Protein AF-A0A0G4PQV7-F1 (afdb_monomer_lite)

InterPro domains:
  IPR029063 S-adenosyl-L-methionine-dependent methyltransferase superfamily [G3DSA:3.40.50.150] (1-68)

Organism: Penicillium camemberti (strain FM 013) (NCBI:txid1429867)

Structure (mmCIF, N/CA/C/O backbone):
data_AF-A0A0G4PQV7-F1
#
_entry.id   AF-A0A0G4PQV7-F1
#
loop_
_atom_site.group_PDB
_atom_site.id
_atom_site.type_symbol
_atom_site.label_atom_id
_atom_site.label_alt_id
_atom_site.label_comp_id
_atom_site.label_asym_id
_atom_site.label_entity_id
_atom_site.label_seq_id
_atom_site.pdbx_PDB_ins_code
_atom_site.Cartn_x
_atom_site.Cartn_y
_atom_site.Cartn_z
_atom_site.occupancy
_atom_site.B_iso_or_equiv
_atom_site.auth_seq_id
_atom_site.auth_comp_id
_atom_site.auth_asym_id
_atom_site.auth_atom_id
_atom_site.pdbx_PDB_model_num
ATOM 1 N N . MET A 1 1 ? 3.583 7.102 -8.048 1.00 72.12 1 MET A N 1
ATOM 2 C CA . MET A 1 1 ? 3.169 6.048 -7.092 1.00 72.12 1 MET A CA 1
ATOM 3 C C . MET A 1 1 ? 2.642 6.642 -5.785 1.00 72.12 1 MET A C 1
ATOM 5 O O . MET A 1 1 ? 1.493 6.387 -5.455 1.00 72.12 1 MET A O 1
ATOM 9 N N . VAL A 1 2 ? 3.416 7.478 -5.076 1.00 85.56 2 VAL A N 1
ATOM 10 C CA . VAL A 1 2 ? 3.038 7.999 -3.740 1.00 85.56 2 VAL A CA 1
ATOM 11 C C . VAL A 1 2 ? 1.757 8.851 -3.744 1.00 85.56 2 VAL A C 1
ATOM 13 O O . VAL A 1 2 ? 0.927 8.696 -2.858 1.00 85.56 2 VAL A O 1
ATOM 16 N N . SER A 1 3 ? 1.527 9.681 -4.767 1.00 89.62 3 SER A N 1
ATOM 17 C CA . SER A 1 3 ? 0.278 10.454 -4.898 1.00 89.62 3 SER A CA 1
ATOM 18 C C . SER A 1 3 ? -0.968 9.561 -4.960 1.00 89.62 3 SER A C 1
ATOM 20 O O . SER A 1 3 ? -1.918 9.759 -4.208 1.00 89.62 3 SER A O 1
ATOM 22 N N . GLN A 1 4 ? -0.946 8.536 -5.820 1.00 90.44 4 GLN A N 1
ATOM 23 C CA . GLN A 1 4 ? -2.041 7.569 -5.960 1.00 90.44 4 GLN A CA 1
ATOM 24 C C . GLN A 1 4 ? -2.305 6.819 -4.650 1.00 90.44 4 GLN A C 1
ATOM 26 O O . GLN A 1 4 ? -3.462 6.633 -4.281 1.00 90.44 4 GLN A O 1
ATOM 31 N N . LEU A 1 5 ? -1.245 6.454 -3.922 1.00 92.06 5 LEU A N 1
ATOM 32 C CA . LEU A 1 5 ? -1.347 5.830 -2.604 1.00 92.06 5 LEU A CA 1
ATOM 33 C C . LEU A 1 5 ? -2.052 6.747 -1.594 1.00 92.06 5 LEU A C 1
ATOM 35 O O . LEU A 1 5 ? -3.009 6.324 -0.949 1.00 92.06 5 LEU A O 1
ATOM 39 N N . VAL A 1 6 ? -1.637 8.014 -1.499 1.00 93.12 6 VAL A N 1
ATOM 40 C CA . VAL A 1 6 ? -2.253 9.003 -0.596 1.00 93.12 6 VAL A CA 1
ATOM 41 C C . VAL A 1 6 ? -3.738 9.199 -0.919 1.00 93.12 6 VAL A C 1
ATOM 43 O O . VAL A 1 6 ? -4.568 9.189 -0.008 1.00 93.12 6 VAL A O 1
ATOM 46 N N . PHE A 1 7 ? -4.100 9.332 -2.198 1.00 92.56 7 PHE A N 1
ATOM 47 C CA . PHE A 1 7 ? -5.502 9.490 -2.597 1.00 92.56 7 PHE A CA 1
ATOM 48 C C . PHE A 1 7 ? -6.348 8.249 -2.296 1.00 92.56 7 PHE A C 1
ATOM 50 O O . PHE A 1 7 ? -7.467 8.389 -1.800 1.00 92.56 7 PHE A O 1
ATOM 57 N N . ALA A 1 8 ? -5.825 7.051 -2.569 1.00 91.50 8 ALA A N 1
ATOM 58 C CA . ALA A 1 8 ? -6.523 5.799 -2.290 1.00 91.50 8 ALA A CA 1
ATOM 59 C C . ALA A 1 8 ? -6.783 5.629 -0.786 1.00 91.50 8 ALA A C 1
ATOM 61 O O . ALA A 1 8 ? -7.918 5.376 -0.387 1.00 91.50 8 ALA A O 1
ATOM 62 N N . MET A 1 9 ? -5.761 5.858 0.045 1.00 90.88 9 MET A N 1
ATOM 63 C CA . MET A 1 9 ? -5.862 5.770 1.506 1.00 90.88 9 MET A CA 1
ATOM 64 C C . MET A 1 9 ? -6.837 6.804 2.083 1.00 90.88 9 MET A C 1
ATOM 66 O O . MET A 1 9 ? -7.598 6.494 2.991 1.00 90.88 9 MET A O 1
ATOM 70 N N . HIS A 1 10 ? -6.864 8.026 1.542 1.00 90.25 10 HIS A N 1
ATOM 71 C CA . HIS A 1 10 ? -7.775 9.076 2.014 1.00 90.25 10 HIS A CA 1
ATOM 72 C C . HIS A 1 10 ? -9.253 8.774 1.720 1.00 90.25 10 HIS A C 1
ATOM 74 O O . HIS A 1 10 ? -10.137 9.222 2.444 1.00 90.25 10 HIS A O 1
ATOM 80 N N . ARG A 1 11 ? -9.547 8.061 0.629 1.00 90.06 11 ARG A N 1
ATOM 81 C CA . ARG A 1 11 ? -10.924 7.720 0.229 1.00 90.06 11 ARG A CA 1
ATOM 82 C C . ARG A 1 11 ? -11.396 6.382 0.793 1.00 90.06 11 ARG A C 1
ATOM 84 O O . ARG A 1 11 ? -12.515 5.958 0.502 1.00 90.06 11 ARG A O 1
ATOM 91 N N . LEU A 1 12 ? -10.549 5.707 1.563 1.00 91.56 12 LEU A N 1
ATOM 92 C CA . LEU A 1 12 ? -10.842 4.388 2.077 1.00 91.56 12 LEU A CA 1
ATOM 93 C C . LEU A 1 12 ? -11.882 4.466 3.194 1.00 91.56 12 LEU A C 1
ATOM 95 O O . LEU A 1 12 ? -11.712 5.184 4.176 1.00 91.56 12 LEU A O 1
ATOM 99 N N . LYS A 1 13 ? -12.963 3.700 3.049 1.00 90.12 13 LYS A N 1
ATOM 100 C CA . LYS A 1 13 ? -13.926 3.503 4.136 1.00 90.12 13 LYS A CA 1
ATOM 101 C C . LYS A 1 13 ? -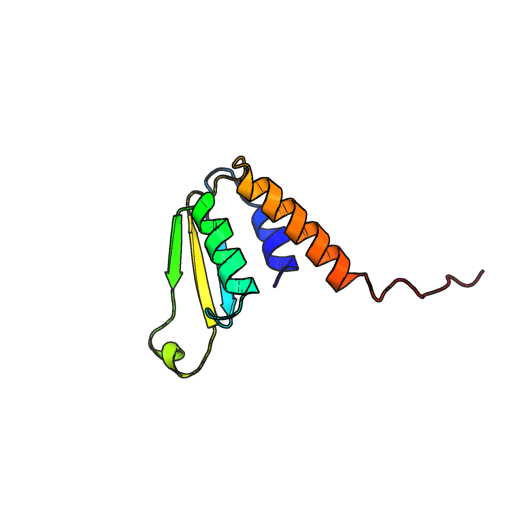13.318 2.580 5.204 1.00 90.12 13 LYS A C 1
ATOM 103 O O . LYS A 1 13 ? -12.512 1.720 4.8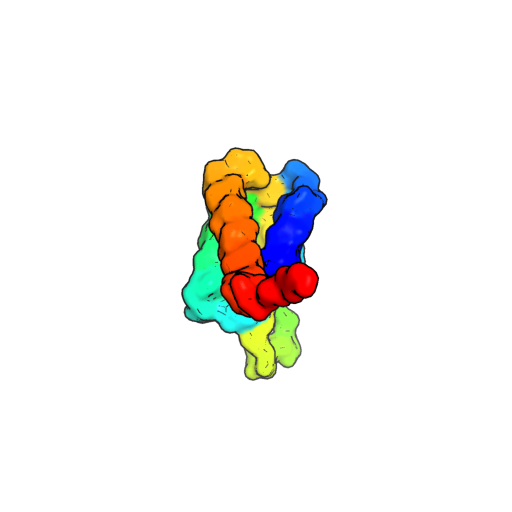40 1.00 90.12 13 LYS A O 1
ATOM 108 N N . PRO A 1 14 ? -13.712 2.701 6.485 1.00 87.69 14 PRO A N 1
ATOM 109 C CA . PRO A 1 14 ? -13.278 1.774 7.531 1.00 87.69 14 PRO A CA 1
ATOM 110 C C . PRO A 1 14 ? -13.482 0.309 7.118 1.00 87.69 14 PRO A C 1
ATOM 112 O O . PRO A 1 14 ? -14.552 -0.050 6.624 1.00 87.69 14 PRO A O 1
ATOM 115 N N . GLY A 1 15 ? -12.443 -0.523 7.261 1.00 90.06 15 GLY A N 1
ATOM 116 C CA . GLY A 1 15 ? -12.471 -1.932 6.844 1.00 90.06 15 GLY A CA 1
ATOM 117 C C . GLY A 1 15 ? -12.450 -2.159 5.324 1.00 90.06 15 GLY A C 1
ATOM 118 O O . GLY A 1 15 ? -12.621 -3.291 4.868 1.00 90.06 15 GLY A O 1
ATOM 119 N N . GLY A 1 16 ? -12.242 -1.107 4.529 1.00 93.88 16 GLY A N 1
ATOM 120 C CA . GLY A 1 16 ? -12.177 -1.166 3.072 1.00 93.88 16 GLY A CA 1
ATOM 121 C C . GLY A 1 16 ? -10.984 -1.962 2.536 1.00 93.88 16 GLY A C 1
ATOM 122 O O . GLY A 1 16 ? -10.132 -2.451 3.278 1.00 93.88 16 GLY A O 1
ATOM 123 N N . SER A 1 17 ? -10.933 -2.098 1.210 1.00 95.88 17 SER A N 1
ATOM 124 C CA . SER A 1 17 ? -9.845 -2.780 0.502 1.00 95.88 17 SER A CA 1
ATOM 125 C C . SER A 1 17 ? -9.209 -1.867 -0.543 1.00 95.88 17 SER A C 1
ATOM 127 O O . SER A 1 17 ? -9.891 -1.030 -1.134 1.00 95.88 17 SER A O 1
ATOM 129 N N . ILE A 1 18 ? -7.914 -2.052 -0.790 1.00 94.69 18 ILE A N 1
ATOM 130 C CA . ILE A 1 18 ? -7.142 -1.331 -1.804 1.00 94.69 18 ILE A CA 1
ATOM 131 C C . ILE A 1 18 ? -6.409 -2.344 -2.683 1.00 94.69 18 ILE A C 1
ATOM 133 O O . ILE A 1 18 ? -5.871 -3.338 -2.199 1.00 94.69 18 ILE A O 1
ATOM 137 N N . VAL A 1 19 ? -6.360 -2.059 -3.984 1.00 95.25 19 VAL A N 1
ATOM 138 C CA . VAL A 1 19 ? -5.474 -2.739 -4.933 1.00 95.25 19 VAL A CA 1
ATOM 139 C C . VAL A 1 19 ? -4.447 -1.729 -5.445 1.00 95.25 19 VAL A C 1
ATOM 141 O O . VAL A 1 19 ? -4.823 -0.704 -6.011 1.00 95.25 19 VAL A O 1
ATOM 144 N N . LEU A 1 20 ? -3.158 -2.005 -5.239 1.00 93.56 20 LEU A N 1
ATOM 145 C CA . LEU A 1 20 ? -2.041 -1.151 -5.657 1.00 93.56 20 LEU A CA 1
ATOM 146 C C . LEU A 1 20 ? -1.187 -1.874 -6.694 1.00 93.56 20 LEU A C 1
ATOM 148 O O . LEU A 1 20 ? -0.801 -3.018 -6.480 1.00 93.56 20 LEU A O 1
ATOM 152 N N . LEU A 1 21 ? -0.850 -1.197 -7.791 1.00 92.94 21 LEU A N 1
ATOM 153 C CA . LEU A 1 21 ? 0.170 -1.665 -8.727 1.00 92.94 21 LEU A CA 1
ATOM 154 C C . LEU A 1 21 ? 1.546 -1.189 -8.243 1.00 92.94 21 LEU A C 1
ATOM 156 O O . LEU A 1 21 ? 1.796 0.014 -8.173 1.00 92.94 21 LEU A O 1
ATOM 160 N N . LEU A 1 22 ? 2.425 -2.134 -7.925 1.00 92.12 22 LEU A N 1
ATOM 161 C CA . LEU A 1 22 ? 3.796 -1.900 -7.472 1.00 92.12 22 LEU A CA 1
ATOM 162 C C . LEU A 1 22 ? 4.791 -2.488 -8.479 1.00 92.12 22 LEU A C 1
ATOM 164 O O . LEU A 1 22 ? 4.434 -3.304 -9.332 1.00 92.12 22 LEU A O 1
ATOM 168 N N . HIS A 1 23 ? 6.051 -2.070 -8.383 1.00 90.88 23 HIS A N 1
ATOM 169 C CA . HIS A 1 23 ? 7.143 -2.513 -9.250 1.00 90.88 23 HIS A CA 1
ATOM 170 C C . HIS A 1 23 ? 8.354 -2.898 -8.407 1.00 90.88 23 HIS A C 1
ATOM 172 O O . HIS A 1 23 ? 8.632 -2.212 -7.433 1.00 90.88 23 HIS A O 1
ATOM 178 N N . ARG A 1 24 ? 9.114 -3.915 -8.839 1.00 89.25 24 ARG A N 1
ATOM 179 C CA . ARG A 1 24 ? 10.362 -4.376 -8.195 1.00 89.25 24 ARG A CA 1
ATOM 180 C C . ARG A 1 24 ? 10.150 -4.708 -6.717 1.00 89.25 24 ARG A C 1
ATOM 182 O O . ARG A 1 24 ? 10.375 -3.874 -5.843 1.00 89.25 24 ARG A O 1
ATOM 189 N N . ILE A 1 25 ? 9.700 -5.929 -6.445 1.00 87.88 25 ILE A N 1
ATOM 190 C CA . ILE A 1 25 ? 9.399 -6.399 -5.083 1.00 87.88 25 ILE A CA 1
ATOM 191 C C . ILE A 1 25 ? 10.610 -6.304 -4.144 1.00 87.88 25 ILE A C 1
ATOM 193 O O . ILE A 1 25 ? 10.448 -6.096 -2.950 1.00 87.88 25 ILE A O 1
ATOM 197 N N . GLU A 1 26 ? 11.809 -6.403 -4.708 1.00 88.19 26 GLU A N 1
ATOM 198 C CA . GLU A 1 26 ? 13.108 -6.312 -4.051 1.00 88.19 26 GLU A CA 1
ATOM 199 C C . GLU A 1 26 ? 13.543 -4.877 -3.716 1.00 88.19 26 GLU A C 1
ATOM 201 O O . GLU A 1 26 ? 14.506 -4.679 -2.980 1.00 88.19 26 GLU A O 1
ATOM 206 N N . SER A 1 27 ? 12.860 -3.859 -4.254 1.00 92.06 27 SER A N 1
ATOM 207 C CA . SER A 1 27 ? 13.186 -2.467 -3.940 1.00 92.06 27 SER A CA 1
ATOM 208 C C . SER A 1 27 ? 12.788 -2.123 -2.507 1.00 92.06 27 SER A C 1
ATOM 210 O O . SER A 1 27 ? 11.685 -2.445 -2.064 1.00 92.06 27 SER A O 1
ATOM 212 N N . TRP A 1 28 ? 13.672 -1.417 -1.799 1.00 91.50 28 TRP A N 1
ATOM 213 C CA . TRP A 1 28 ? 13.470 -1.057 -0.395 1.00 91.50 28 TRP A CA 1
ATOM 214 C C . TRP A 1 28 ? 12.144 -0.326 -0.155 1.00 91.50 28 TRP A C 1
ATOM 216 O O . TRP A 1 28 ? 11.382 -0.708 0.727 1.00 91.50 28 TRP A O 1
ATOM 226 N N . ASP A 1 29 ? 11.808 0.649 -1.004 1.00 88.94 29 ASP A N 1
ATOM 227 C CA . ASP A 1 29 ? 10.542 1.387 -0.909 1.00 88.94 29 ASP A CA 1
ATOM 228 C C . ASP A 1 29 ? 9.320 0.465 -0.995 1.00 88.94 29 ASP A C 1
ATOM 230 O O . ASP A 1 29 ? 8.339 0.640 -0.269 1.00 88.94 29 ASP A O 1
ATOM 234 N N . THR A 1 30 ? 9.378 -0.542 -1.869 1.00 92.50 30 THR A N 1
ATOM 235 C CA . THR A 1 30 ? 8.295 -1.513 -2.034 1.00 92.50 30 THR A CA 1
ATOM 236 C C . THR A 1 30 ? 8.190 -2.414 -0.812 1.00 92.50 30 THR A C 1
ATOM 238 O O . THR A 1 30 ? 7.087 -2.591 -0.300 1.00 92.50 30 THR A O 1
ATOM 241 N N . VAL A 1 31 ? 9.310 -2.920 -0.291 1.00 94.25 31 VAL A N 1
ATOM 242 C CA . VAL A 1 31 ? 9.336 -3.729 0.939 1.00 94.25 3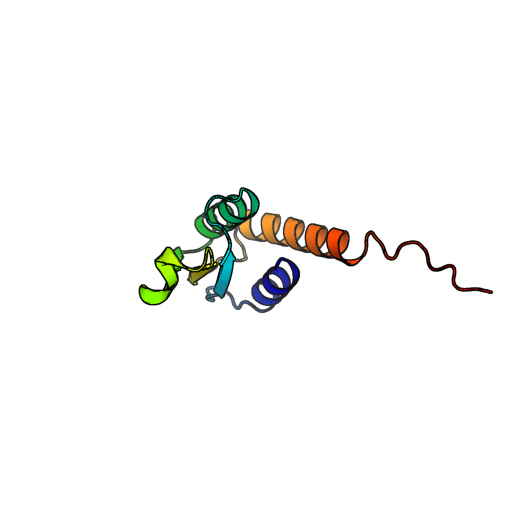1 VAL A CA 1
ATOM 243 C C . VAL A 1 31 ? 8.776 -2.943 2.124 1.00 94.25 31 VAL A C 1
ATOM 245 O O . VAL A 1 31 ? 7.938 -3.468 2.852 1.00 94.25 31 VAL A O 1
ATOM 248 N N . CYS A 1 32 ? 9.148 -1.670 2.276 1.00 94.12 32 CYS A N 1
ATOM 249 C CA . CYS A 1 32 ? 8.608 -0.790 3.313 1.00 94.12 32 CYS A CA 1
ATOM 250 C C . CYS A 1 32 ? 7.087 -0.615 3.199 1.00 94.12 32 CYS A C 1
ATOM 252 O O . CYS A 1 32 ? 6.388 -0.657 4.210 1.00 94.12 32 CYS A O 1
ATOM 254 N N . ILE A 1 33 ? 6.554 -0.450 1.981 1.00 94.50 33 ILE A N 1
ATOM 255 C CA . ILE A 1 33 ? 5.101 -0.384 1.752 1.00 94.50 33 ILE A CA 1
ATOM 256 C C . ILE A 1 33 ? 4.438 -1.711 2.131 1.00 94.50 33 ILE A C 1
ATOM 258 O O . ILE A 1 33 ? 3.444 -1.702 2.853 1.00 94.50 33 ILE A O 1
ATOM 262 N N . LEU A 1 34 ? 4.980 -2.843 1.675 1.00 96.25 34 LEU A N 1
ATOM 263 C CA . LEU A 1 34 ? 4.440 -4.170 1.985 1.00 96.25 34 LEU A CA 1
ATOM 264 C C . LEU A 1 34 ? 4.420 -4.431 3.493 1.00 96.25 34 LEU A C 1
ATOM 266 O O . LEU A 1 34 ? 3.391 -4.841 4.025 1.00 96.25 34 LEU A O 1
ATOM 270 N N . HIS A 1 35 ? 5.527 -4.136 4.173 1.00 96.56 35 HIS A N 1
ATOM 271 C CA . HIS A 1 35 ? 5.655 -4.267 5.619 1.00 96.56 35 HIS A CA 1
ATOM 272 C C . HIS A 1 35 ? 4.639 -3.386 6.346 1.00 96.56 35 HIS A C 1
ATOM 274 O O . HIS A 1 35 ? 3.910 -3.872 7.202 1.00 96.56 35 HIS A O 1
ATOM 280 N N . ALA A 1 36 ? 4.530 -2.108 5.972 1.00 96.12 36 ALA A N 1
ATOM 281 C CA . ALA A 1 36 ? 3.553 -1.208 6.572 1.00 96.12 36 ALA A CA 1
ATOM 282 C C . ALA A 1 36 ? 2.123 -1.747 6.423 1.00 96.12 36 ALA A C 1
ATOM 284 O O . ALA A 1 36 ? 1.420 -1.856 7.420 1.00 96.12 36 ALA A O 1
ATOM 285 N N . PHE A 1 37 ? 1.699 -2.133 5.214 1.00 96.44 37 PHE A N 1
ATOM 286 C CA . PHE A 1 37 ? 0.351 -2.672 5.002 1.00 96.44 37 PHE A CA 1
ATOM 287 C C . PHE A 1 37 ? 0.099 -3.980 5.761 1.00 96.44 37 PHE A C 1
ATOM 289 O O . PHE A 1 37 ? -1.025 -4.185 6.214 1.00 96.44 37 PHE A O 1
ATOM 296 N N . ASN A 1 38 ? 1.109 -4.833 5.939 1.00 97.56 38 ASN A N 1
ATOM 297 C CA . ASN A 1 38 ? 0.983 -6.068 6.717 1.00 97.56 38 ASN A CA 1
ATOM 298 C C . ASN A 1 38 ? 0.610 -5.812 8.191 1.00 97.56 38 ASN A C 1
ATOM 300 O O . ASN A 1 38 ? -0.079 -6.624 8.794 1.00 97.56 38 ASN A O 1
ATOM 304 N N . GLU A 1 39 ? 1.009 -4.669 8.755 1.00 97.81 39 GLU A N 1
ATOM 305 C CA . GLU A 1 39 ? 0.709 -4.308 10.150 1.00 97.81 39 GLU A CA 1
ATOM 306 C C . GLU A 1 39 ? -0.754 -3.910 10.383 1.00 97.81 39 GLU A C 1
ATOM 308 O O . GLU A 1 39 ? -1.239 -3.944 11.511 1.00 97.81 39 GLU A O 1
ATOM 313 N N . PHE A 1 40 ? -1.466 -3.468 9.343 1.00 96.69 40 PHE A N 1
ATOM 314 C CA . PHE A 1 40 ? -2.806 -2.889 9.497 1.00 96.69 40 PHE A CA 1
ATOM 315 C C . PHE A 1 40 ? -3.838 -3.410 8.492 1.00 96.69 40 PHE A C 1
ATOM 317 O O . PHE A 1 40 ? -4.937 -2.857 8.391 1.00 96.69 40 PHE A O 1
ATOM 324 N N . SER A 1 41 ? -3.506 -4.445 7.722 1.00 97.31 41 SER A N 1
ATOM 325 C CA . SER A 1 41 ? -4.398 -5.043 6.730 1.00 97.31 41 SER A CA 1
ATOM 326 C C . SER A 1 41 ? -3.988 -6.469 6.383 1.00 97.31 41 SER A C 1
ATOM 328 O O . SER A 1 41 ? -2.840 -6.865 6.567 1.00 97.31 41 SER A O 1
ATOM 330 N N . ASP A 1 42 ? -4.911 -7.225 5.800 1.00 97.56 42 ASP A N 1
ATOM 331 C CA . ASP A 1 42 ? -4.605 -8.532 5.233 1.00 97.56 42 ASP A CA 1
ATOM 332 C C . ASP A 1 42 ? -4.110 -8.381 3.799 1.00 97.56 42 ASP A C 1
ATOM 334 O O . ASP A 1 42 ? -4.873 -7.992 2.903 1.00 97.56 42 ASP A O 1
ATOM 338 N N . ILE A 1 43 ? -2.837 -8.700 3.577 1.00 97.69 43 ILE A N 1
ATOM 339 C CA . ILE A 1 43 ? -2.185 -8.504 2.285 1.00 97.69 43 ILE A CA 1
ATOM 340 C C . ILE A 1 43 ? -2.096 -9.792 1.467 1.00 97.69 43 ILE A C 1
ATOM 342 O O . ILE A 1 43 ? -1.852 -10.883 1.978 1.00 97.69 43 ILE A O 1
ATOM 346 N N . GLN A 1 44 ? -2.259 -9.662 0.154 1.00 97.44 44 GLN A N 1
ATOM 347 C CA . GLN A 1 44 ? -1.982 -10.710 -0.824 1.00 97.44 44 GLN A CA 1
ATOM 348 C C . GLN A 1 44 ? -1.267 -10.099 -2.027 1.00 97.44 44 GLN A C 1
ATOM 350 O O . GLN A 1 44 ? -1.642 -9.026 -2.499 1.00 97.44 44 GLN A O 1
ATOM 355 N N . LEU A 1 45 ? -0.256 -10.792 -2.550 1.00 95.19 45 LEU A N 1
ATOM 356 C CA . LEU A 1 45 ? 0.446 -10.372 -3.761 1.00 95.19 45 LEU A CA 1
ATOM 357 C C . LEU A 1 45 ? -0.073 -11.153 -4.963 1.00 95.19 45 LEU A C 1
ATOM 359 O O . LEU A 1 45 ? -0.162 -12.379 -4.933 1.00 95.19 45 LEU A O 1
ATOM 363 N N . TYR A 1 46 ? -0.402 -10.441 -6.036 1.00 92.75 46 TYR A N 1
ATOM 364 C CA . TYR A 1 46 ? -0.915 -11.024 -7.266 1.00 92.75 46 TYR A CA 1
ATOM 365 C C . TYR A 1 46 ? -0.066 -10.610 -8.465 1.00 92.75 46 TYR A C 1
ATOM 367 O O . TYR A 1 46 ? 0.139 -9.427 -8.738 1.00 92.75 46 TYR A O 1
ATOM 375 N N . LYS A 1 47 ? 0.387 -11.596 -9.240 1.00 89.50 47 LYS A N 1
ATOM 376 C CA . LYS A 1 47 ? 1.074 -11.377 -10.514 1.00 89.50 47 LYS A CA 1
ATOM 377 C C . LYS A 1 47 ? 0.499 -12.317 -11.561 1.00 89.50 47 LYS A C 1
ATOM 379 O O . LYS A 1 47 ? 0.435 -13.527 -11.358 1.00 89.50 47 LYS A O 1
ATOM 384 N N . HIS A 1 48 ? 0.089 -11.770 -12.702 1.00 83.31 48 HIS A N 1
ATOM 385 C CA . HIS A 1 48 ? -0.438 -12.591 -13.785 1.00 83.31 48 HIS A CA 1
ATOM 386 C C . HIS A 1 48 ? 0.671 -13.489 -14.362 1.00 83.31 48 HIS A C 1
ATOM 388 O O . HIS A 1 48 ? 1.737 -12.994 -14.734 1.00 83.31 48 HIS A O 1
ATOM 394 N N . ARG A 1 49 ? 0.410 -14.800 -14.499 1.00 76.88 49 ARG A N 1
ATOM 395 C CA . ARG A 1 49 ? 1.406 -15.816 -14.913 1.00 76.88 49 ARG A CA 1
ATOM 396 C C . ARG A 1 49 ? 2.152 -15.451 -16.202 1.00 76.88 49 ARG A C 1
ATOM 398 O O . ARG A 1 49 ? 3.369 -15.567 -16.256 1.00 76.88 49 ARG A O 1
ATOM 405 N N . LYS A 1 50 ? 1.445 -14.922 -17.208 1.00 73.19 50 LYS A N 1
ATOM 406 C CA . LYS A 1 50 ? 2.043 -14.502 -18.497 1.00 73.19 50 LYS A CA 1
ATOM 407 C C . LYS A 1 50 ? 2.999 -13.301 -18.392 1.00 73.19 50 LYS A C 1
ATOM 409 O O . LYS A 1 50 ? 3.831 -13.114 -19.266 1.00 73.19 50 LYS A O 1
ATOM 414 N N . ALA A 1 51 ? 2.889 -12.489 -17.339 1.00 66.25 51 ALA A N 1
ATOM 415 C CA . ALA A 1 51 ? 3.725 -11.307 -17.120 1.00 66.25 51 ALA A CA 1
ATOM 416 C C . ALA A 1 51 ? 4.867 -11.562 -16.118 1.00 66.25 51 ALA A C 1
ATOM 418 O O . ALA A 1 51 ? 5.652 -10.654 -15.844 1.00 66.25 51 ALA A O 1
ATOM 419 N N . HIS A 1 52 ? 4.968 -12.782 -15.570 1.00 61.28 52 HIS A N 1
ATOM 420 C CA . HIS A 1 52 ? 5.884 -13.107 -14.478 1.00 61.28 52 HIS A CA 1
ATOM 421 C C . HIS A 1 52 ? 7.358 -12.885 -14.845 1.00 61.28 52 HIS A C 1
ATOM 423 O O . HIS A 1 52 ? 8.094 -12.327 -14.034 1.00 61.28 52 HIS A O 1
ATOM 429 N N . ALA A 1 53 ? 7.747 -13.257 -16.068 1.00 63.12 53 ALA A N 1
ATOM 430 C CA . ALA A 1 53 ? 9.118 -13.153 -16.572 1.00 63.12 53 ALA A CA 1
ATOM 431 C C . ALA A 1 53 ? 9.432 -11.826 -17.293 1.00 63.12 53 ALA A C 1
ATOM 433 O O . ALA A 1 53 ? 10.594 -11.528 -17.527 1.00 63.12 53 ALA A O 1
ATOM 434 N N . ILE A 1 54 ? 8.413 -11.033 -17.655 1.00 67.81 54 ILE A N 1
ATOM 435 C CA . ILE A 1 54 ? 8.576 -9.876 -18.560 1.00 67.81 54 ILE A CA 1
ATOM 436 C C . ILE A 1 54 ? 8.551 -8.549 -17.797 1.00 67.81 54 ILE A C 1
ATOM 438 O O . ILE A 1 54 ? 9.250 -7.607 -18.157 1.00 67.81 54 I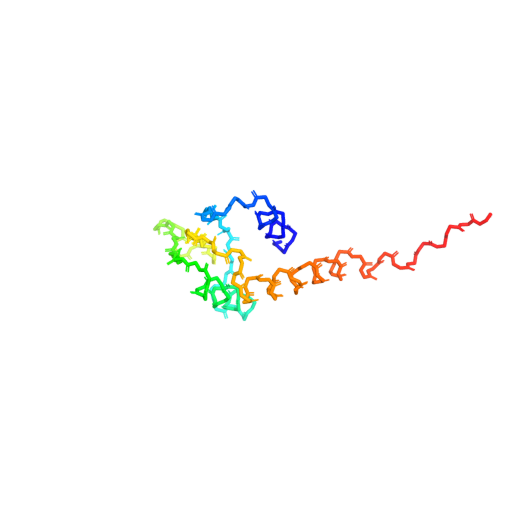LE A O 1
ATOM 442 N N . LYS A 1 55 ? 7.728 -8.442 -16.748 1.00 73.31 55 LYS A N 1
ATOM 443 C CA . LYS A 1 55 ? 7.545 -7.189 -16.006 1.00 73.31 55 LYS A CA 1
ATOM 444 C C . LYS A 1 55 ? 7.847 -7.406 -14.532 1.00 73.31 55 LYS A C 1
ATOM 446 O O . LYS A 1 55 ? 7.359 -8.357 -13.927 1.00 73.31 55 LYS A O 1
ATOM 451 N N . SER A 1 56 ? 8.581 -6.483 -13.920 1.00 83.56 56 SER A N 1
ATOM 452 C CA . SER A 1 56 ? 8.792 -6.440 -12.465 1.00 83.56 56 SER A CA 1
ATOM 453 C C . SER A 1 56 ? 7.563 -5.926 -11.697 1.00 83.56 56 SER A C 1
ATOM 455 O O . SER A 1 56 ? 7.627 -5.743 -10.486 1.00 83.56 56 SER A O 1
ATOM 457 N N . SER A 1 57 ? 6.438 -5.691 -12.383 1.00 89.62 57 SER A N 1
ATOM 458 C CA . SER A 1 57 ? 5.191 -5.207 -11.793 1.00 89.62 57 SER A CA 1
ATOM 459 C C . SER A 1 57 ? 4.353 -6.321 -11.169 1.00 89.62 57 SER A C 1
ATOM 461 O O . SER A 1 57 ? 4.224 -7.401 -11.752 1.00 89.62 57 SER A O 1
ATOM 463 N N . PHE A 1 58 ? 3.703 -6.030 -10.050 1.00 92.38 58 PHE A N 1
ATOM 464 C CA . PHE A 1 58 ? 2.758 -6.915 -9.375 1.00 92.38 58 PHE A CA 1
ATOM 465 C C . PHE A 1 58 ? 1.706 -6.085 -8.633 1.00 92.38 58 PHE A C 1
ATOM 467 O O . PHE A 1 58 ? 1.894 -4.893 -8.398 1.00 92.38 58 PHE A O 1
ATOM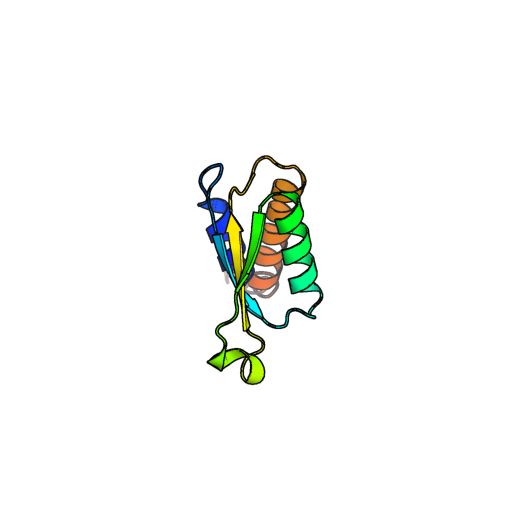 474 N N . TYR A 1 59 ? 0.590 -6.707 -8.281 1.00 94.25 59 TYR A N 1
ATOM 475 C CA . TYR A 1 59 ? -0.459 -6.073 -7.499 1.00 94.25 59 TYR A CA 1
ATOM 476 C C . TYR A 1 59 ? -0.334 -6.466 -6.031 1.00 94.25 59 TYR A C 1
ATOM 478 O O . TYR A 1 59 ? -0.241 -7.650 -5.714 1.00 94.25 59 TYR A O 1
ATOM 486 N N . LEU A 1 60 ? -0.385 -5.482 -5.143 1.00 96.00 60 LEU A N 1
ATOM 487 C CA . LEU A 1 60 ? -0.723 -5.680 -3.741 1.00 96.00 60 LEU A CA 1
ATOM 488 C C . LEU A 1 60 ? -2.243 -5.561 -3.601 1.00 96.00 60 LEU A C 1
ATOM 490 O O . LEU A 1 60 ? -2.830 -4.563 -4.016 1.00 96.00 60 LEU A O 1
ATOM 494 N N . VAL A 1 61 ? -2.870 -6.562 -2.998 1.00 97.06 61 VAL A N 1
ATOM 495 C CA . VAL A 1 61 ? -4.272 -6.548 -2.580 1.00 97.06 61 VAL A CA 1
ATOM 496 C C . VAL A 1 61 ? -4.293 -6.473 -1.059 1.00 97.06 61 VAL A C 1
ATOM 498 O O . VAL A 1 61 ? -3.923 -7.440 -0.403 1.00 97.06 61 VAL A O 1
ATOM 501 N N . ALA A 1 62 ? -4.715 -5.339 -0.509 1.00 97.06 62 ALA A N 1
ATOM 502 C CA . ALA A 1 62 ? -4.851 -5.113 0.927 1.00 97.06 62 ALA A CA 1
ATOM 503 C C . ALA A 1 62 ? -6.337 -5.093 1.302 1.00 97.06 62 ALA A C 1
ATOM 505 O O . ALA A 1 62 ? -7.108 -4.315 0.734 1.00 97.06 62 ALA A O 1
ATOM 506 N N . LYS A 1 63 ? -6.755 -5.951 2.231 1.00 97.19 63 LYS A N 1
ATOM 507 C CA . LYS A 1 63 ? -8.149 -6.089 2.684 1.00 97.19 63 LYS A CA 1
ATOM 508 C C . LYS A 1 63 ? -8.275 -5.713 4.154 1.00 97.19 63 LYS A C 1
ATOM 510 O O . LYS A 1 63 ? -7.297 -5.781 4.891 1.00 97.19 63 LYS A O 1
ATOM 515 N N . ARG A 1 64 ? -9.494 -5.356 4.576 1.00 96.56 64 ARG A N 1
ATOM 516 C CA . ARG A 1 64 ? -9.824 -5.027 5.977 1.00 96.56 64 ARG A CA 1
ATOM 517 C C . ARG A 1 64 ? -8.866 -3.993 6.571 1.00 96.56 64 ARG A C 1
ATOM 519 O O . ARG A 1 64 ? -8.408 -4.121 7.700 1.00 96.56 64 ARG A O 1
ATOM 526 N N . VAL A 1 65 ? -8.553 -2.969 5.784 1.00 96.38 65 VAL A N 1
ATOM 527 C CA . VAL A 1 65 ? -7.577 -1.953 6.172 1.00 96.38 65 VAL A CA 1
ATOM 528 C C . VAL A 1 65 ? -8.080 -1.197 7.403 1.00 96.38 65 VAL A C 1
ATOM 530 O O . VAL A 1 65 ? -9.147 -0.571 7.377 1.00 96.38 65 VAL A O 1
ATOM 533 N N . ASN A 1 66 ? -7.291 -1.238 8.473 1.00 95.75 66 ASN A N 1
ATOM 534 C CA . ASN A 1 66 ? -7.550 -0.527 9.715 1.00 95.75 66 ASN A CA 1
ATOM 535 C C . ASN A 1 66 ? -6.815 0.822 9.724 1.00 95.75 66 ASN A C 1
ATOM 537 O O . ASN A 1 66 ? -5.682 0.932 10.191 1.00 95.75 66 ASN A O 1
ATOM 541 N N . MET A 1 67 ? -7.481 1.864 9.222 1.00 92.44 67 MET A N 1
ATOM 542 C CA . MET A 1 67 ? -6.938 3.232 9.188 1.00 92.44 67 MET A CA 1
ATOM 543 C C . MET A 1 67 ? -6.715 3.846 10.579 1.00 92.44 67 MET A C 1
ATOM 545 O O . MET A 1 67 ? -5.954 4.804 10.706 1.00 92.44 67 MET A O 1
ATOM 549 N N . GLU A 1 68 ? -7.339 3.289 11.619 1.00 93.62 68 GLU A N 1
ATOM 550 C CA . GLU A 1 68 ? -7.169 3.742 13.001 1.00 93.62 68 GLU A CA 1
ATOM 551 C C . GLU A 1 68 ? -5.910 3.156 13.656 1.00 93.62 68 GLU A C 1
ATOM 553 O O . GLU A 1 68 ? -5.473 3.648 14.698 1.00 93.62 68 GLU A O 1
ATOM 558 N N . HIS A 1 69 ? -5.293 2.139 13.039 1.00 95.38 69 HIS A N 1
ATOM 559 C CA . HIS A 1 69 ? -4.043 1.560 13.517 1.00 95.38 69 HIS A CA 1
ATOM 560 C C . HIS A 1 69 ? -2.923 2.610 13.524 1.00 95.38 69 HIS A C 1
ATOM 562 O O . HIS A 1 69 ? -2.766 3.394 12.583 1.00 95.38 69 HIS A O 1
ATOM 568 N N . HIS A 1 70 ? -2.103 2.613 14.575 1.00 95.75 70 HIS A N 1
ATOM 569 C CA . HIS A 1 70 ? -1.048 3.612 14.759 1.00 95.75 70 HIS A CA 1
ATOM 570 C C . HIS A 1 70 ? -0.053 3.631 13.584 1.00 95.75 70 HIS A C 1
ATOM 572 O O . HIS A 1 70 ? 0.271 4.707 13.076 1.00 95.75 70 HIS A O 1
ATOM 578 N N . THR A 1 71 ? 0.340 2.455 13.078 1.00 95.75 71 THR A N 1
ATOM 579 C CA . THR A 1 71 ? 1.184 2.323 11.880 1.00 95.75 71 THR A CA 1
ATOM 580 C C . THR A 1 71 ? 0.518 2.933 10.652 1.00 95.75 71 THR A C 1
ATOM 582 O O . THR A 1 71 ? 1.168 3.674 9.926 1.00 95.75 71 THR A O 1
ATOM 585 N N . ALA A 1 72 ? -0.786 2.713 10.444 1.00 94.00 72 ALA A N 1
ATOM 586 C CA . ALA A 1 72 ? -1.503 3.271 9.296 1.00 94.00 72 ALA A CA 1
ATOM 587 C C . ALA A 1 72 ? -1.496 4.808 9.321 1.00 94.00 72 ALA A C 1
ATOM 589 O O . ALA A 1 72 ? -1.202 5.452 8.309 1.00 94.00 72 ALA A O 1
ATOM 590 N N . ARG A 1 73 ? -1.752 5.408 10.490 1.00 94.62 73 ARG A N 1
ATOM 591 C CA . ARG A 1 73 ? -1.704 6.867 10.680 1.00 94.62 73 ARG A CA 1
ATOM 592 C C . ARG A 1 73 ? -0.296 7.424 10.459 1.00 94.62 73 ARG A C 1
ATOM 594 O O . ARG A 1 73 ? -0.144 8.422 9.752 1.00 94.62 73 ARG A O 1
ATOM 601 N N . GLY A 1 74 ? 0.722 6.763 11.012 1.00 95.50 74 GLY A N 1
ATOM 602 C CA . GLY A 1 74 ? 2.128 7.133 10.831 1.00 95.50 74 GLY A CA 1
ATOM 603 C C . GLY A 1 74 ? 2.563 7.065 9.366 1.00 95.50 74 GLY A C 1
ATOM 604 O O . GLY A 1 74 ? 3.076 8.047 8.824 1.00 95.50 74 GLY A O 1
ATOM 605 N N . SER A 1 75 ? 2.274 5.951 8.690 1.00 94.62 75 SER A N 1
ATOM 606 C CA . SER A 1 75 ? 2.556 5.763 7.264 1.00 94.62 75 SER A CA 1
ATOM 607 C C . SER A 1 75 ? 1.830 6.790 6.397 1.00 94.62 75 SER A C 1
ATOM 609 O O . SER A 1 75 ? 2.437 7.360 5.494 1.00 94.62 75 SER A O 1
ATOM 611 N N . MET A 1 76 ? 0.566 7.105 6.694 1.00 94.25 76 MET A N 1
ATOM 612 C CA . MET A 1 76 ? -0.185 8.133 5.970 1.00 94.25 76 MET A CA 1
ATOM 613 C C . MET A 1 76 ? 0.434 9.528 6.138 1.00 94.25 76 MET A C 1
ATOM 615 O O . MET A 1 76 ? 0.513 10.287 5.170 1.00 94.25 76 MET A O 1
ATOM 619 N N . GLY A 1 77 ? 0.910 9.864 7.340 1.00 94.56 77 GLY A N 1
ATOM 620 C CA . GLY A 1 77 ? 1.668 11.093 7.583 1.00 94.56 77 GLY A CA 1
ATOM 621 C C . GLY A 1 77 ? 2.949 11.150 6.749 1.00 94.56 77 GLY A C 1
ATOM 622 O O . GLY A 1 77 ? 3.172 12.120 6.021 1.00 94.56 77 GLY A O 1
ATOM 623 N N . TYR A 1 78 ? 3.744 10.080 6.786 1.00 94.06 78 TYR A N 1
ATOM 624 C CA . TYR A 1 78 ? 4.972 9.961 6.002 1.00 94.06 78 TYR A CA 1
ATOM 625 C C . TYR A 1 78 ? 4.713 10.086 4.493 1.00 94.06 78 TYR A C 1
ATOM 627 O O . TYR A 1 78 ? 5.347 10.904 3.828 1.00 94.06 78 TYR A O 1
ATOM 635 N N . TRP A 1 79 ? 3.745 9.349 3.942 1.00 94.25 79 TRP A N 1
ATOM 636 C CA . TRP A 1 79 ? 3.455 9.372 2.505 1.00 94.25 79 TRP A CA 1
ATOM 637 C C . TRP A 1 79 ? 2.909 10.716 2.022 1.00 94.25 79 TRP A C 1
ATOM 639 O O . TRP A 1 79 ? 3.252 11.139 0.918 1.00 94.25 79 TRP A O 1
ATOM 649 N N . LYS A 1 80 ? 2.112 11.430 2.830 1.00 94.00 80 LYS A N 1
ATOM 650 C CA . LYS A 1 80 ? 1.692 12.807 2.509 1.00 94.00 80 LYS A CA 1
ATOM 651 C C . LYS A 1 80 ? 2.890 13.753 2.433 1.00 94.00 80 LYS A C 1
ATOM 653 O O . LYS A 1 80 ? 2.994 14.518 1.474 1.00 94.00 80 LYS A O 1
ATOM 658 N N . SER A 1 81 ? 3.790 13.687 3.413 1.00 93.25 81 SER A N 1
ATOM 659 C CA . SER A 1 81 ? 5.008 14.505 3.442 1.00 93.25 81 SER A CA 1
ATOM 660 C C . SER A 1 81 ? 5.926 14.189 2.265 1.00 93.25 81 SER A C 1
ATOM 662 O O . SER A 1 81 ? 6.353 15.106 1.568 1.00 93.25 81 SER A O 1
ATOM 664 N N . LEU A 1 82 ? 6.154 12.903 1.984 1.00 91.44 82 LEU A N 1
ATOM 665 C CA . LEU A 1 82 ? 6.955 12.447 0.851 1.00 91.44 82 LEU A CA 1
ATOM 666 C C . LEU A 1 82 ? 6.347 12.892 -0.483 1.00 91.44 82 LEU A C 1
ATOM 668 O O . LEU A 1 82 ? 7.062 13.385 -1.349 1.00 91.44 82 LEU A O 1
ATOM 672 N N . TRP A 1 83 ? 5.027 12.769 -0.653 1.00 91.62 83 TRP A N 1
ATOM 673 C CA . TRP A 1 83 ? 4.351 13.251 -1.856 1.00 91.62 83 TRP A CA 1
ATOM 674 C C . TRP A 1 83 ? 4.537 14.758 -2.041 1.00 91.62 83 TRP A C 1
ATOM 676 O O . TRP A 1 83 ? 4.893 15.194 -3.138 1.00 91.62 83 TRP A O 1
ATOM 686 N N . ARG A 1 84 ? 4.337 15.550 -0.980 1.00 91.25 84 ARG A N 1
ATOM 687 C CA . ARG A 1 84 ? 4.527 17.004 -1.024 1.00 91.25 84 ARG A CA 1
ATOM 688 C C . ARG A 1 84 ? 5.965 17.366 -1.382 1.00 91.25 84 ARG A C 1
ATOM 690 O O . ARG A 1 84 ? 6.164 18.209 -2.247 1.00 91.25 84 ARG A O 1
ATOM 697 N N . TYR A 1 85 ? 6.934 16.729 -0.734 1.00 90.25 85 TYR A N 1
ATOM 698 C CA . TYR A 1 85 ? 8.356 16.930 -0.987 1.00 90.25 85 TYR A CA 1
ATOM 699 C C . TYR A 1 85 ? 8.692 16.635 -2.454 1.00 90.25 85 TYR A C 1
ATOM 701 O O . TYR A 1 85 ? 9.023 17.552 -3.195 1.00 90.25 85 TYR A O 1
ATOM 709 N N . LEU A 1 86 ? 8.440 15.413 -2.929 1.00 88.38 86 LEU A N 1
ATOM 710 C CA . LEU A 1 86 ? 8.780 15.011 -4.299 1.00 88.38 86 LEU A CA 1
ATOM 711 C C . LEU A 1 86 ? 8.041 15.809 -5.386 1.00 88.38 86 LEU A C 1
ATOM 713 O O . LEU A 1 86 ? 8.542 15.932 -6.499 1.00 88.38 86 LEU A O 1
ATOM 717 N N . THR A 1 87 ? 6.845 16.324 -5.091 1.00 88.56 87 THR A N 1
ATOM 718 C CA . THR A 1 87 ? 6.056 17.093 -6.069 1.00 88.56 87 THR A CA 1
ATOM 719 C C . THR A 1 87 ? 6.459 18.563 -6.104 1.00 88.56 87 THR A C 1
ATOM 721 O O . THR A 1 87 ? 6.490 19.150 -7.180 1.00 88.56 87 THR A O 1
ATOM 724 N N . PHE A 1 88 ? 6.736 19.171 -4.947 1.00 85.38 88 PHE A N 1
ATOM 725 C CA . PHE A 1 88 ? 6.850 20.628 -4.817 1.00 85.38 88 PHE A CA 1
ATOM 726 C C . PHE A 1 88 ? 8.238 21.133 -4.419 1.00 85.38 88 PHE A C 1
ATOM 728 O O . PHE A 1 88 ? 8.438 22.344 -4.404 1.00 85.38 88 PHE A O 1
ATOM 735 N N . GLU A 1 89 ? 9.203 20.265 -4.109 1.00 74.19 89 GLU A N 1
ATOM 736 C CA . GLU A 1 89 ? 10.566 20.684 -3.749 1.00 74.19 89 GLU A CA 1
ATOM 737 C C . GLU A 1 89 ? 11.210 21.572 -4.828 1.00 74.19 89 GLU A C 1
ATOM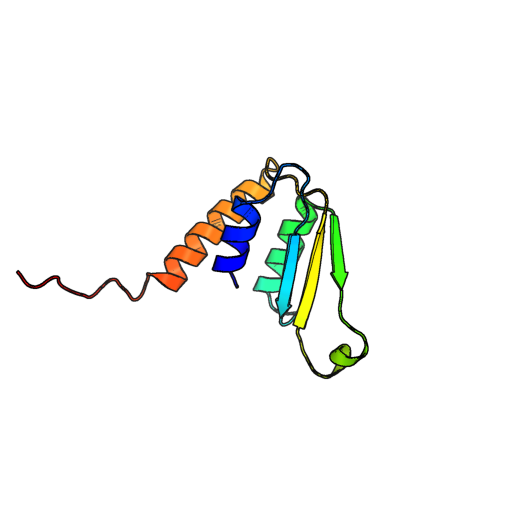 739 O O . GLU A 1 89 ? 11.828 22.579 -4.495 1.00 74.19 89 GLU A O 1
ATOM 744 N N . HIS A 1 90 ? 10.958 21.277 -6.107 1.00 64.25 90 HIS A N 1
ATOM 745 C CA . HIS A 1 90 ? 11.497 22.020 -7.252 1.00 64.25 90 HIS A CA 1
ATOM 746 C C . HIS A 1 90 ? 10.669 23.259 -7.655 1.00 64.25 90 HIS A C 1
ATOM 748 O O . HIS A 1 90 ? 11.081 24.007 -8.533 1.00 64.25 90 HIS A O 1
ATOM 754 N N . PHE A 1 91 ? 9.512 23.511 -7.029 1.00 59.53 91 PHE A N 1
ATOM 755 C CA . PHE A 1 91 ? 8.644 24.666 -7.335 1.00 59.53 91 PHE A CA 1
ATOM 756 C C . PHE A 1 91 ? 8.957 25.910 -6.483 1.00 59.53 91 PHE A C 1
ATOM 758 O O . PHE A 1 91 ? 8.201 26.880 -6.499 1.00 59.53 91 PHE A O 1
ATOM 765 N N . LYS A 1 92 ? 10.054 25.899 -5.715 1.00 57.19 92 LYS A N 1
ATOM 766 C CA . LYS A 1 92 ? 10.430 27.000 -4.812 1.00 57.19 92 LYS A CA 1
ATOM 767 C C . LYS A 1 92 ? 11.016 28.244 -5.497 1.00 57.19 92 LYS A C 1
ATOM 769 O O . LYS A 1 92 ? 11.237 29.231 -4.804 1.00 57.19 92 LYS A O 1
ATOM 774 N N . GLU A 1 93 ? 11.196 28.257 -6.816 1.00 58.69 93 GLU A N 1
ATOM 775 C CA . GLU A 1 93 ? 11.745 29.410 -7.543 1.00 58.69 93 GLU A CA 1
ATOM 776 C C . GLU A 1 93 ? 10.880 29.806 -8.744 1.00 58.69 93 GLU A C 1
ATOM 778 O O . GLU A 1 93 ? 11.225 29.577 -9.898 1.00 58.69 93 GLU A O 1
ATOM 783 N N . ILE A 1 94 ? 9.744 30.448 -8.482 1.00 61.50 94 ILE A N 1
ATOM 784 C CA . ILE A 1 94 ? 9.182 31.401 -9.443 1.00 61.50 94 ILE A CA 1
ATOM 785 C C . ILE A 1 94 ? 8.901 32.674 -8.647 1.00 61.50 94 ILE A C 1
ATOM 787 O O . ILE A 1 94 ? 7.905 32.721 -7.918 1.00 61.50 94 ILE A O 1
ATOM 791 N N . PRO A 1 95 ? 9.776 33.695 -8.711 1.00 58.91 95 PRO A N 1
ATOM 792 C CA . PRO A 1 95 ? 9.435 34.996 -8.174 1.00 58.91 95 PRO A CA 1
ATOM 793 C C . PRO A 1 95 ? 8.208 35.474 -8.946 1.00 58.91 95 PRO A C 1
ATOM 795 O O . PRO A 1 95 ? 8.260 35.648 -10.163 1.00 58.91 95 PRO A O 1
ATOM 798 N N . LEU A 1 96 ? 7.092 35.662 -8.247 1.00 61.66 96 LEU A N 1
ATOM 799 C CA . LEU A 1 96 ? 5.999 36.459 -8.781 1.00 61.66 96 LEU A CA 1
ATOM 800 C C . LEU A 1 96 ? 6.564 37.871 -8.943 1.00 61.66 96 LEU A C 1
ATOM 802 O O . LEU A 1 96 ? 6.788 38.570 -7.953 1.00 61.66 96 LEU A O 1
ATOM 806 N N . GLY A 1 97 ? 6.898 38.225 -10.187 1.00 60.66 97 GLY A N 1
ATOM 807 C CA . GLY A 1 97 ? 7.285 39.578 -10.556 1.00 60.66 97 GLY A CA 1
ATOM 808 C C . GLY A 1 97 ? 6.246 40.551 -10.008 1.00 60.66 97 GLY A C 1
ATOM 809 O O . GLY A 1 97 ? 5.047 40.332 -10.186 1.00 60.66 97 GLY A O 1
ATOM 810 N N . ARG A 1 98 ? 6.726 41.550 -9.264 1.00 53.22 98 ARG A N 1
ATOM 811 C CA . ARG A 1 98 ? 5.922 42.708 -8.872 1.00 53.22 98 ARG A CA 1
ATOM 812 C C . ARG A 1 98 ? 5.602 43.555 -10.092 1.00 53.22 98 ARG A C 1
ATOM 814 O O . ARG A 1 98 ? 6.497 43.658 -10.959 1.00 53.22 98 ARG A O 1
#

Foldseek 3Di:
DLVVVLVQLVPADQQGKDKDKDFQCPDPVNVVVVVLLVQFFDWDKADDPVCPPPGRIIIIITGGGHCVDPSNVVVSVVSVVVCCCVPCVVVPDDPPDD

pLDDT: mean 87.74, std 11.71, range [53.22, 97.81]

Radius of gyration: 16.06 Å; chains: 1; bounding box: 27×58×33 Å

Secondary structure (DSSP, 8-state):
-HHHHHHHHHTPPTT--EEEEEE-TTSHHHHHHHHHHHHHSEEEEE--GGGTTT-SEEEEEEES--TTSHHHHHHHHHHHHHHHHHHHGGGS------

Sequence (98 aa):
MVSQLVFAMHRLKPGGSIVLLLHRIESWDTVCILHAFNEFSDIQLYKHRKAHAIKSSFYLVAKRVNMEHHTARGSMGYWKSLWRYLTFEHFKEIPLGR